Protein AF-A0A0F6A3N6-F1 (afdb_monomer_lite)

Structure (mmCIF, N/CA/C/O backbone):
data_AF-A0A0F6A3N6-F1
#
_entry.id   AF-A0A0F6A3N6-F1
#
loop_
_atom_site.group_PDB
_atom_site.id
_atom_site.type_symbol
_atom_site.label_atom_id
_atom_site.label_alt_id
_atom_site.label_comp_id
_atom_site.label_asym_id
_atom_site.label_entity_id
_atom_site.label_seq_id
_atom_site.pdbx_PDB_ins_code
_atom_site.Cartn_x
_atom_site.Cartn_y
_atom_site.Cartn_z
_atom_site.occupancy
_atom_site.B_iso_or_equiv
_atom_site.auth_seq_id
_atom_site.auth_comp_id
_atom_site.auth_asym_id
_atom_site.auth_atom_id
_atom_site.pdbx_PDB_model_num
ATOM 1 N N . MET A 1 1 ? 20.608 4.145 -14.556 1.00 80.69 1 MET A N 1
ATOM 2 C CA . MET A 1 1 ? 19.238 4.665 -14.816 1.00 80.69 1 MET A CA 1
ATOM 3 C C . MET A 1 1 ? 18.210 3.769 -14.145 1.00 80.69 1 MET A C 1
ATOM 5 O O . MET A 1 1 ? 17.438 4.272 -13.340 1.00 80.69 1 MET A O 1
ATOM 9 N N . PHE A 1 2 ? 18.282 2.462 -14.395 1.00 87.69 2 PHE A N 1
ATOM 10 C CA . PHE A 1 2 ? 17.459 1.44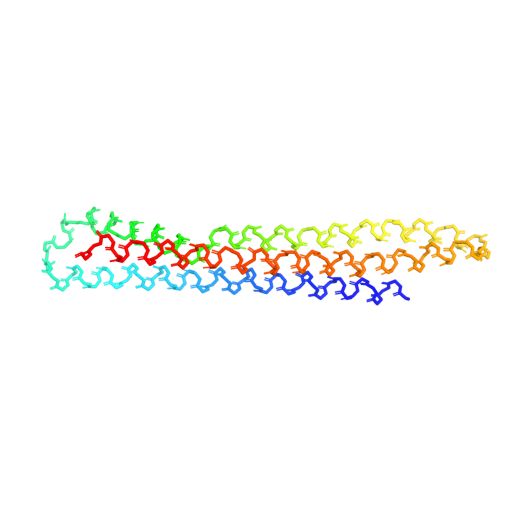4 -13.748 1.00 87.69 2 PHE A CA 1
ATOM 11 C C . PHE A 1 2 ? 17.471 1.500 -12.214 1.00 87.69 2 PHE A C 1
ATOM 13 O O . PHE A 1 2 ? 16.412 1.597 -11.608 1.00 87.69 2 PHE A O 1
ATOM 20 N N . GLU A 1 3 ? 18.645 1.605 -11.581 1.00 90.56 3 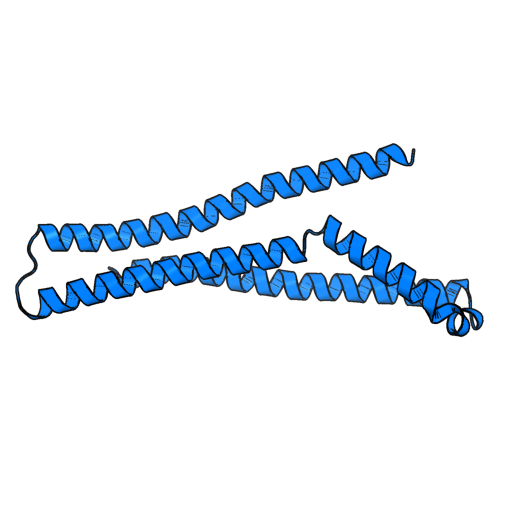GLU A N 1
ATOM 21 C CA . GLU A 1 3 ? 18.744 1.759 -10.117 1.00 90.56 3 GLU A CA 1
ATOM 22 C C . GLU A 1 3 ? 17.927 2.938 -9.565 1.00 90.56 3 GLU A C 1
ATOM 24 O O . GLU A 1 3 ? 17.322 2.833 -8.502 1.00 90.56 3 GLU A O 1
ATOM 29 N N . LYS A 1 4 ? 17.864 4.063 -10.295 1.00 91.12 4 LYS A N 1
ATOM 30 C CA . LYS A 1 4 ? 17.056 5.223 -9.887 1.00 91.12 4 LYS A CA 1
ATOM 31 C C . LYS A 1 4 ? 15.558 4.931 -10.006 1.00 91.12 4 LYS A C 1
ATOM 33 O O . LYS A 1 4 ? 14.805 5.353 -9.136 1.00 91.12 4 LYS A O 1
ATOM 38 N N . ALA A 1 5 ? 15.140 4.214 -11.052 1.00 87.44 5 ALA A N 1
ATOM 39 C CA . ALA A 1 5 ? 13.751 3.790 -11.237 1.00 87.44 5 ALA A CA 1
ATOM 40 C C . ALA A 1 5 ? 13.317 2.802 -10.142 1.00 87.44 5 ALA A C 1
ATOM 42 O O . ALA A 1 5 ? 12.267 2.983 -9.529 1.00 87.44 5 ALA A O 1
ATOM 43 N N . VAL A 1 6 ? 14.171 1.823 -9.824 1.00 91.69 6 VAL A N 1
ATOM 44 C CA . VAL A 1 6 ? 13.960 0.882 -8.715 1.00 91.69 6 VAL A CA 1
ATOM 45 C C . VAL A 1 6 ? 13.866 1.624 -7.386 1.00 91.69 6 VAL A C 1
ATOM 47 O O . VAL A 1 6 ? 12.928 1.396 -6.631 1.00 91.69 6 VAL A O 1
ATOM 50 N N . LEU A 1 7 ? 14.785 2.553 -7.109 1.00 93.00 7 LEU A N 1
ATOM 51 C CA . LEU A 1 7 ? 14.781 3.321 -5.864 1.00 93.00 7 LEU A CA 1
ATOM 52 C C . LEU A 1 7 ? 13.503 4.156 -5.698 1.00 93.00 7 LEU A C 1
ATOM 54 O O . LEU A 1 7 ? 13.010 4.294 -4.577 1.00 93.00 7 LEU A O 1
ATOM 58 N N . GLU A 1 8 ? 12.954 4.693 -6.788 1.00 90.06 8 GLU A N 1
ATOM 59 C CA . GLU A 1 8 ? 11.686 5.422 -6.760 1.00 90.06 8 GLU A CA 1
ATOM 60 C C . GLU A 1 8 ? 10.500 4.489 -6.473 1.00 90.06 8 GLU A C 1
ATOM 62 O O . GLU A 1 8 ? 9.724 4.759 -5.557 1.00 90.06 8 GLU A O 1
ATOM 67 N N . ALA A 1 9 ? 10.413 3.338 -7.146 1.00 88.31 9 ALA A N 1
ATOM 68 C CA . ALA A 1 9 ? 9.390 2.330 -6.855 1.00 88.31 9 ALA A CA 1
ATOM 69 C C . ALA A 1 9 ? 9.500 1.789 -5.411 1.00 88.31 9 ALA A C 1
ATOM 71 O O . ALA A 1 9 ? 8.502 1.596 -4.717 1.00 88.31 9 ALA A O 1
ATOM 72 N N . GLU A 1 10 ? 10.716 1.608 -4.893 1.00 90.94 10 GLU A N 1
ATOM 73 C CA . GLU A 1 10 ? 10.931 1.203 -3.503 1.00 90.94 10 GLU A CA 1
ATOM 74 C C . GLU A 1 10 ? 10.470 2.255 -2.488 1.00 90.94 10 GLU A C 1
ATOM 76 O O . GLU A 1 10 ? 10.081 1.895 -1.374 1.00 90.94 10 GLU A O 1
ATOM 81 N N . LYS A 1 11 ? 10.537 3.555 -2.812 1.00 92.00 11 LYS A N 1
ATOM 82 C CA . LYS A 1 11 ? 9.981 4.599 -1.934 1.00 92.00 11 LYS A CA 1
ATOM 83 C C . LYS A 1 11 ? 8.472 4.435 -1.790 1.00 92.00 11 LYS A C 1
ATOM 85 O O . LYS A 1 11 ? 7.987 4.500 -0.663 1.00 92.00 11 LYS A O 1
ATOM 90 N N . GLU A 1 12 ? 7.765 4.148 -2.879 1.00 86.25 12 GLU A N 1
ATOM 91 C CA . GLU A 1 12 ? 6.323 3.864 -2.857 1.00 86.25 12 GLU A CA 1
ATOM 92 C C . GLU A 1 12 ? 6.025 2.601 -2.025 1.00 86.25 12 GLU A C 1
ATOM 94 O O . GLU A 1 12 ? 5.188 2.611 -1.122 1.00 86.25 12 GLU A O 1
ATOM 99 N N . ALA A 1 13 ? 6.793 1.520 -2.207 1.00 88.00 13 ALA A N 1
ATOM 100 C CA . ALA A 1 13 ? 6.644 0.317 -1.380 1.00 88.00 13 ALA A CA 1
ATOM 101 C C . ALA A 1 13 ? 6.917 0.580 0.119 1.00 88.00 13 ALA A C 1
ATOM 103 O O . ALA A 1 13 ? 6.220 0.045 0.991 1.00 88.00 13 ALA A O 1
ATOM 104 N N . ARG A 1 14 ? 7.923 1.409 0.439 1.00 90.31 14 ARG A N 1
ATOM 105 C CA . ARG A 1 14 ? 8.242 1.834 1.815 1.00 90.31 14 ARG A CA 1
ATOM 106 C C . ARG A 1 14 ? 7.133 2.685 2.417 1.00 90.31 14 ARG A C 1
ATOM 108 O O . ARG A 1 14 ? 6.795 2.470 3.581 1.00 90.31 14 ARG A O 1
ATOM 115 N N . TYR A 1 15 ? 6.551 3.598 1.643 1.00 88.44 15 TYR A N 1
ATOM 116 C CA . TYR A 1 15 ? 5.390 4.380 2.055 1.00 88.44 15 TYR A CA 1
ATOM 117 C C . TYR A 1 15 ? 4.276 3.445 2.547 1.00 88.44 15 TYR A C 1
ATOM 119 O O . TYR A 1 15 ? 3.855 3.541 3.702 1.00 88.44 15 TYR A O 1
ATOM 127 N N . TYR A 1 16 ? 3.907 2.433 1.759 1.00 85.81 16 TYR A N 1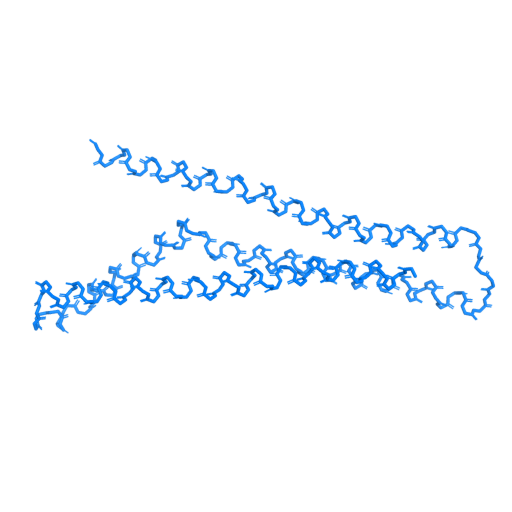
ATOM 128 C CA . TYR A 1 16 ? 2.893 1.461 2.174 1.00 85.81 16 TYR A CA 1
ATOM 129 C C . TYR A 1 16 ? 3.283 0.626 3.397 1.00 85.81 16 TYR A C 1
ATOM 131 O O . TYR A 1 16 ? 2.431 0.351 4.242 1.00 85.81 16 TYR A O 1
ATOM 139 N N . ALA A 1 17 ? 4.557 0.257 3.548 1.00 85.00 17 ALA A N 1
ATOM 140 C CA . ALA A 1 17 ? 5.034 -0.465 4.730 1.00 85.00 17 ALA A CA 1
ATOM 141 C C . ALA A 1 17 ? 4.918 0.370 6.023 1.00 85.00 17 ALA A C 1
ATOM 143 O O . ALA A 1 17 ? 4.537 -0.152 7.079 1.00 85.00 17 ALA A O 1
ATOM 144 N N . ILE A 1 18 ? 5.216 1.670 5.943 1.00 87.06 18 ILE A N 1
ATOM 145 C CA . ILE A 1 18 ? 5.067 2.603 7.065 1.00 87.06 18 ILE A CA 1
ATOM 146 C C . ILE A 1 18 ? 3.589 2.742 7.422 1.00 87.06 18 ILE A C 1
ATOM 148 O O . ILE A 1 18 ? 3.223 2.516 8.574 1.00 87.06 18 ILE A O 1
ATOM 152 N N . TYR A 1 19 ? 2.725 3.032 6.446 1.00 81.69 19 TYR A N 1
ATOM 153 C CA . TYR A 1 19 ? 1.288 3.192 6.687 1.00 81.69 19 TYR A CA 1
ATOM 154 C C . TYR A 1 19 ? 0.642 1.922 7.236 1.00 81.69 19 TYR A C 1
ATOM 156 O O . TYR A 1 19 ? -0.137 1.991 8.185 1.00 81.69 19 TYR A O 1
ATOM 164 N N . GLN A 1 20 ? 1.027 0.755 6.720 1.00 82.50 20 GLN A N 1
ATOM 165 C CA . GLN A 1 20 ? 0.634 -0.543 7.259 1.00 82.50 20 GLN A CA 1
ATOM 166 C C . GLN A 1 20 ? 0.979 -0.661 8.755 1.00 82.50 20 GLN A C 1
ATOM 168 O O . GLN A 1 20 ? 0.145 -1.077 9.564 1.00 82.50 20 GLN A O 1
ATOM 173 N N . THR A 1 21 ? 2.197 -0.271 9.136 1.00 82.44 21 THR A N 1
ATOM 174 C CA . THR A 1 21 ? 2.670 -0.330 10.525 1.00 82.44 21 THR A CA 1
ATOM 175 C C . THR A 1 21 ? 1.935 0.669 11.412 1.00 82.44 21 THR A C 1
ATOM 177 O O . THR A 1 21 ? 1.432 0.287 12.470 1.00 82.44 21 THR A O 1
ATOM 180 N N . VAL A 1 22 ? 1.818 1.922 10.966 1.00 82.69 22 VAL A N 1
ATOM 181 C CA . VAL A 1 22 ? 1.113 2.991 11.683 1.00 82.69 22 VAL A CA 1
ATOM 182 C C . VAL A 1 22 ? -0.340 2.595 11.922 1.00 82.69 22 VAL A C 1
ATOM 184 O O . VAL A 1 22 ? -0.789 2.616 13.064 1.00 82.69 22 VAL A O 1
ATOM 187 N N . PHE A 1 23 ? -1.060 2.130 10.897 1.00 78.88 23 PHE A N 1
ATOM 188 C CA . PHE A 1 23 ? -2.448 1.692 11.058 1.00 78.88 23 PHE A CA 1
ATOM 189 C C . PHE A 1 23 ? -2.591 0.528 12.034 1.00 78.88 23 PHE A C 1
ATOM 191 O O . PHE A 1 23 ? -3.531 0.510 12.831 1.00 78.88 23 PHE A O 1
ATOM 198 N N . ARG A 1 24 ? -1.660 -0.434 12.013 1.00 79.00 24 ARG A N 1
ATOM 199 C CA . ARG A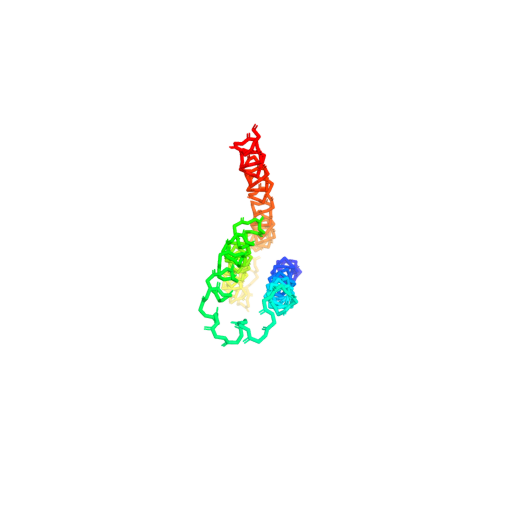 1 24 ? -1.685 -1.564 12.949 1.00 79.00 24 ARG A CA 1
ATOM 200 C C . ARG A 1 24 ? -1.518 -1.100 14.391 1.00 79.00 24 ARG A C 1
ATOM 202 O O . ARG A 1 24 ? -2.277 -1.529 15.257 1.00 79.00 24 ARG A O 1
ATOM 209 N N . VAL A 1 25 ? -0.543 -0.227 14.641 1.00 82.06 25 VAL A N 1
ATOM 210 C CA . VAL A 1 25 ? -0.259 0.300 15.982 1.00 82.06 25 VAL A CA 1
ATOM 211 C C . VAL A 1 25 ? -1.415 1.168 16.468 1.00 82.06 25 VAL A C 1
ATOM 213 O O . VAL A 1 25 ? -1.960 0.907 17.538 1.00 82.06 25 VAL A O 1
ATOM 216 N N . THR A 1 26 ? -1.856 2.135 15.663 1.00 81.12 26 THR A N 1
ATOM 217 C CA . THR A 1 26 ? -2.962 3.029 16.022 1.00 81.12 26 THR A CA 1
ATOM 218 C C . THR A 1 26 ? -4.248 2.245 16.267 1.00 81.12 26 THR A C 1
ATOM 220 O O . THR A 1 26 ? -4.924 2.475 17.268 1.00 81.12 26 THR A O 1
ATOM 223 N N . SER A 1 27 ? -4.567 1.253 15.428 1.00 76.62 27 SER A N 1
ATOM 224 C CA . SER A 1 27 ? -5.735 0.407 15.673 1.00 76.62 27 SER A CA 1
ATOM 225 C C . SER A 1 27 ? -5.617 -0.394 16.961 1.00 76.62 27 SER A C 1
ATOM 227 O O . SER A 1 27 ? -6.625 -0.551 17.648 1.00 76.62 27 SER A O 1
ATOM 229 N N . PHE A 1 28 ? -4.447 -0.953 17.266 1.00 81.44 28 PHE A N 1
ATOM 230 C CA . PHE A 1 28 ? -4.264 -1.705 18.500 1.00 81.44 28 PHE A CA 1
ATOM 231 C C . PHE A 1 28 ? -4.493 -0.807 19.720 1.00 81.44 28 PHE A C 1
ATOM 233 O O . PHE A 1 28 ? -5.244 -1.182 20.618 1.00 81.44 28 PHE A O 1
ATOM 240 N N . ILE A 1 29 ? -3.927 0.403 19.704 1.00 84.06 29 ILE A N 1
ATOM 241 C CA . ILE A 1 29 ? -4.086 1.394 20.775 1.00 84.06 29 ILE A CA 1
ATOM 242 C C . ILE A 1 29 ? -5.561 1.767 20.961 1.00 84.06 29 ILE A C 1
ATOM 244 O O . ILE A 1 29 ? -6.056 1.714 22.084 1.00 84.06 29 ILE A O 1
ATOM 248 N N . ILE A 1 30 ? -6.285 2.078 19.878 1.00 81.38 30 ILE A N 1
ATOM 249 C CA . ILE A 1 30 ? -7.717 2.419 19.947 1.00 81.38 30 ILE A CA 1
ATOM 250 C C . ILE A 1 30 ? -8.520 1.254 20.537 1.00 81.38 30 ILE A C 1
ATOM 252 O O . ILE A 1 30 ? -9.316 1.449 21.453 1.00 81.38 30 ILE A O 1
ATOM 256 N N . ARG A 1 31 ? -8.291 0.027 20.053 1.00 76.56 31 ARG A N 1
ATOM 257 C CA . ARG A 1 31 ? -8.994 -1.172 20.534 1.00 76.56 31 ARG A CA 1
ATOM 258 C C . ARG A 1 31 ? -8.724 -1.429 22.020 1.00 76.56 31 ARG A C 1
ATOM 260 O O . ARG A 1 31 ? -9.665 -1.676 22.768 1.00 76.56 31 ARG A O 1
ATOM 267 N N . ALA A 1 32 ? -7.470 -1.320 22.459 1.00 80.75 32 ALA A N 1
ATOM 268 C CA . ALA A 1 32 ? -7.098 -1.481 23.862 1.00 80.75 32 ALA A CA 1
ATOM 269 C C . ALA A 1 32 ? -7.725 -0.396 24.754 1.00 80.75 32 ALA A C 1
ATOM 271 O O . ALA A 1 32 ? -8.270 -0.711 25.812 1.00 80.75 32 ALA A O 1
ATOM 272 N N . ALA A 1 33 ? -7.711 0.864 24.307 1.00 81.31 33 ALA A N 1
ATOM 273 C CA . ALA A 1 33 ? -8.320 1.980 25.027 1.00 81.31 33 ALA A CA 1
ATOM 274 C C . ALA A 1 33 ? -9.836 1.796 25.198 1.00 81.31 33 ALA A C 1
ATOM 276 O O . ALA A 1 33 ? -10.361 2.017 26.287 1.00 81.31 33 ALA A O 1
ATOM 277 N N . VAL A 1 34 ? -10.528 1.329 24.154 1.00 78.38 34 VAL A N 1
ATOM 278 C CA . VAL A 1 34 ? -11.965 1.016 24.197 1.00 78.38 34 VAL A CA 1
ATOM 279 C C . VAL A 1 34 ? -12.270 -0.081 25.214 1.00 78.38 34 VAL A C 1
ATOM 281 O O . VAL A 1 34 ? -13.150 0.094 26.055 1.00 78.38 34 VAL A O 1
ATOM 284 N N . VAL A 1 35 ? -11.541 -1.201 25.167 1.00 79.75 35 VAL A N 1
ATOM 285 C CA . VAL A 1 35 ? -11.741 -2.318 26.107 1.00 79.75 35 VAL A CA 1
ATOM 286 C C . VAL A 1 35 ? -11.502 -1.855 27.543 1.00 79.75 35 VAL A C 1
ATOM 288 O O . VAL A 1 35 ? -12.307 -2.141 28.427 1.00 79.75 35 VAL A O 1
ATOM 291 N N . PHE A 1 36 ? -10.439 -1.083 27.773 1.00 80.94 36 PHE A N 1
ATOM 292 C CA . PHE A 1 36 ? -10.126 -0.541 29.091 1.00 80.94 36 PHE A CA 1
ATOM 293 C C . PHE A 1 36 ? -11.203 0.425 29.601 1.00 80.94 36 PHE A C 1
ATOM 295 O O . PHE A 1 36 ? -11.604 0.337 30.763 1.00 80.94 36 PHE A O 1
ATOM 302 N N . ALA A 1 37 ? -11.704 1.320 28.744 1.00 79.94 37 ALA A N 1
ATOM 303 C CA . ALA A 1 37 ? -12.763 2.262 29.095 1.00 79.94 37 ALA A CA 1
ATOM 304 C C . ALA A 1 37 ? -14.072 1.541 29.454 1.00 79.94 37 ALA A C 1
ATOM 306 O O . ALA A 1 37 ? -14.693 1.873 30.463 1.00 79.94 37 ALA A O 1
ATOM 307 N N . LEU A 1 38 ? -14.457 0.518 28.682 1.00 74.88 38 LEU A N 1
ATOM 308 C CA . LEU A 1 38 ? -15.634 -0.306 28.972 1.00 74.88 38 LEU A CA 1
ATOM 309 C C . LEU A 1 38 ? -15.481 -1.074 30.284 1.00 74.88 38 LEU A C 1
ATOM 311 O O . LEU A 1 38 ? -16.396 -1.070 31.102 1.00 74.88 38 LEU A O 1
ATOM 315 N N . TYR A 1 39 ? -14.314 -1.675 30.518 1.00 74.94 39 TYR A N 1
ATOM 316 C CA . TYR A 1 39 ? -14.021 -2.384 31.760 1.00 74.94 39 TYR A CA 1
ATOM 317 C C . TYR A 1 39 ? -14.090 -1.456 32.982 1.00 74.94 39 TYR A C 1
ATOM 319 O O . TYR A 1 39 ? -14.745 -1.771 33.975 1.00 74.94 39 TYR A O 1
ATOM 327 N N . LYS A 1 40 ? -13.468 -0.271 32.907 1.00 77.62 40 LYS A N 1
ATOM 328 C CA . LYS A 1 40 ? -13.528 0.735 33.978 1.00 77.62 40 LYS A CA 1
ATOM 329 C C . LYS A 1 40 ? -14.947 1.247 34.213 1.00 77.62 40 LYS A C 1
ATOM 331 O O . LYS A 1 40 ? -15.352 1.360 35.367 1.00 77.62 40 LYS A O 1
ATOM 336 N N . GLY A 1 41 ? -15.697 1.524 33.146 1.00 75.31 41 GLY A N 1
ATOM 337 C CA . GLY A 1 41 ? -17.096 1.938 33.235 1.00 75.31 41 GLY A CA 1
ATOM 338 C C . GLY A 1 41 ? -17.974 0.877 33.900 1.00 75.31 41 GLY A C 1
ATOM 339 O O . GLY A 1 41 ? -18.748 1.202 34.795 1.00 75.31 41 GLY A O 1
ATOM 340 N N . ALA A 1 42 ? -17.797 -0.396 33.532 1.00 70.81 42 ALA A N 1
ATOM 341 C CA . ALA A 1 42 ? -18.515 -1.514 34.138 1.00 70.81 42 ALA A CA 1
ATOM 342 C C . ALA A 1 42 ? -18.181 -1.679 35.630 1.00 70.81 42 ALA A C 1
ATOM 344 O O . ALA A 1 42 ? -19.094 -1.802 36.442 1.00 70.81 42 ALA A O 1
ATOM 345 N N . MET A 1 43 ? -16.901 -1.605 36.011 1.00 71.25 43 MET A N 1
ATOM 346 C CA . MET A 1 43 ? -16.475 -1.678 37.418 1.00 71.25 43 MET A CA 1
ATOM 347 C C . MET A 1 43 ? -17.061 -0.540 38.266 1.00 71.25 43 MET A C 1
ATOM 349 O O . MET A 1 43 ? -17.502 -0.777 39.388 1.00 71.25 43 MET A O 1
ATOM 353 N N . LEU A 1 44 ? -17.103 0.686 37.733 1.00 78.06 44 LEU A N 1
ATOM 354 C CA . LEU A 1 44 ? -17.691 1.839 38.425 1.00 78.06 44 LEU A CA 1
ATOM 355 C C . LEU A 1 44 ? -19.218 1.740 38.548 1.00 78.06 44 LEU A C 1
ATOM 357 O O . LEU A 1 44 ? -19.769 2.154 39.562 1.00 78.06 44 LEU A O 1
ATOM 361 N N . ALA A 1 45 ? -19.896 1.210 37.528 1.00 70.75 45 ALA A N 1
ATOM 362 C CA . ALA A 1 45 ? -21.355 1.122 37.500 1.00 70.75 45 ALA A CA 1
ATOM 363 C C . ALA A 1 45 ? -21.916 -0.074 38.288 1.00 70.75 45 ALA A C 1
ATOM 365 O O . ALA A 1 45 ? -23.025 0.012 38.809 1.00 70.75 45 ALA A O 1
ATOM 366 N N . LEU A 1 46 ? -21.183 -1.192 38.354 1.00 68.06 46 LEU A N 1
ATOM 367 C CA . LEU A 1 46 ? -21.688 -2.468 38.880 1.00 68.06 46 LEU A CA 1
ATOM 368 C C . LEU A 1 46 ? -20.966 -2.961 40.149 1.00 68.06 46 LEU A C 1
ATOM 370 O O . LEU A 1 46 ? -21.447 -3.907 40.774 1.00 68.06 46 LEU A O 1
ATOM 374 N N . GLY A 1 47 ? -19.847 -2.353 40.565 1.00 69.44 47 GLY A N 1
ATOM 375 C CA . GLY A 1 47 ? -19.104 -2.770 41.766 1.00 69.44 47 GLY A CA 1
ATOM 376 C C . GLY A 1 47 ? -18.696 -4.254 41.735 1.00 69.44 47 GLY A C 1
ATOM 377 O O . GLY A 1 47 ? -18.395 -4.792 40.671 1.00 69.44 47 GLY A O 1
ATOM 378 N N . ASP A 1 48 ? -18.739 -4.955 42.876 1.00 60.56 48 ASP A N 1
ATOM 379 C CA . ASP A 1 48 ? -18.395 -6.392 42.987 1.00 60.56 48 ASP A CA 1
ATOM 380 C C . ASP A 1 48 ? -19.259 -7.319 42.105 1.00 60.56 48 ASP A C 1
ATOM 382 O O . ASP A 1 48 ? -18.866 -8.450 41.802 1.00 60.56 48 ASP A O 1
ATOM 386 N N . ALA A 1 49 ? -20.428 -6.857 41.642 1.00 61.25 49 ALA A N 1
ATOM 387 C CA . ALA A 1 49 ? -21.261 -7.613 40.708 1.00 61.25 49 ALA A CA 1
ATOM 388 C C . ALA A 1 49 ? -20.657 -7.666 39.292 1.00 61.25 49 ALA A C 1
ATOM 390 O O . ALA A 1 49 ? -20.935 -8.612 38.552 1.00 61.25 49 ALA A O 1
ATOM 391 N N . ALA A 1 50 ? -19.783 -6.716 38.930 1.00 57.81 50 ALA A N 1
ATOM 392 C CA . ALA A 1 50 ? -19.071 -6.707 37.651 1.00 57.81 50 ALA A CA 1
ATOM 393 C C . ALA A 1 50 ? -18.187 -7.953 37.477 1.00 57.81 50 ALA A C 1
ATOM 395 O O . ALA A 1 50 ? -18.178 -8.539 36.397 1.00 57.81 50 ALA A O 1
ATOM 396 N N . MET A 1 51 ? -17.525 -8.419 38.550 1.00 55.38 51 MET A N 1
ATOM 397 C CA . MET A 1 51 ? -16.704 -9.643 38.514 1.00 55.38 51 MET A CA 1
ATOM 398 C C . MET A 1 51 ? -17.531 -10.909 38.246 1.00 55.38 51 MET A C 1
ATOM 400 O O . MET A 1 51 ? -16.993 -11.896 37.754 1.00 55.38 51 MET A O 1
ATOM 404 N N . LYS A 1 52 ? -18.841 -10.897 38.539 1.00 56.50 52 LYS A N 1
ATOM 405 C CA . LYS A 1 52 ? -19.761 -12.005 38.224 1.00 56.50 52 LYS A CA 1
ATOM 406 C C . LYS A 1 52 ? -20.412 -11.877 36.840 1.00 56.50 52 LYS A C 1
ATOM 408 O O . LYS A 1 52 ? -20.901 -12.874 36.318 1.00 56.50 52 LYS A O 1
ATOM 413 N N . ALA A 1 53 ? -20.405 -10.685 36.241 1.00 61.97 53 ALA A N 1
ATOM 414 C CA . ALA A 1 53 ? -21.011 -10.376 34.941 1.00 61.97 53 ALA A CA 1
ATOM 415 C C . ALA A 1 53 ? -19.988 -10.333 33.787 1.00 61.97 53 ALA A C 1
ATOM 417 O O . ALA A 1 53 ? -20.217 -9.676 32.770 1.00 61.97 53 ALA A O 1
ATOM 418 N N . ASP A 1 54 ? -18.861 -11.032 33.939 1.00 68.19 54 ASP A N 1
ATOM 419 C CA . ASP A 1 54 ? -17.696 -10.936 33.054 1.00 68.19 54 ASP A CA 1
ATOM 420 C C . ASP A 1 54 ? -18.062 -11.163 31.571 1.00 68.19 54 ASP A C 1
ATOM 422 O O . ASP A 1 54 ? -17.660 -10.410 30.685 1.00 68.19 54 ASP A O 1
ATOM 426 N N . SER A 1 55 ? -18.958 -12.117 31.296 1.00 68.00 55 SER A N 1
ATOM 427 C CA . SER A 1 55 ? -19.442 -12.436 29.946 1.00 68.00 55 SER A CA 1
ATOM 428 C C . SER A 1 55 ? -20.147 -11.271 29.235 1.00 68.00 55 SER A C 1
ATOM 430 O O . SER A 1 55 ? -19.923 -11.066 28.042 1.00 68.00 55 SER A O 1
ATOM 432 N N . LEU A 1 56 ? -20.956 -10.471 29.937 1.00 70.31 56 LEU A N 1
ATOM 433 C CA . LEU A 1 56 ? -21.651 -9.311 29.358 1.00 70.31 56 LEU A CA 1
ATOM 434 C C . LEU A 1 56 ? -20.672 -8.191 28.998 1.00 70.31 56 LEU A C 1
ATOM 436 O O . LEU A 1 56 ? -20.807 -7.570 27.942 1.00 70.31 56 LEU A O 1
ATOM 440 N N . THR A 1 57 ? -19.657 -7.974 29.833 1.00 70.75 57 THR A N 1
ATOM 441 C CA . THR A 1 57 ? -18.602 -6.982 29.592 1.00 70.75 57 THR A CA 1
ATOM 442 C C . THR A 1 57 ? -17.771 -7.355 28.363 1.00 70.75 57 THR A C 1
ATOM 444 O O . THR A 1 57 ? -17.509 -6.503 27.512 1.00 70.75 57 THR A O 1
ATOM 447 N N . TRP A 1 58 ? -17.429 -8.639 28.205 1.00 71.88 58 TRP A N 1
ATOM 448 C CA . TRP A 1 58 ? -16.725 -9.145 27.022 1.00 71.88 58 TRP A CA 1
ATOM 449 C C . TRP A 1 58 ? -17.571 -9.077 25.746 1.00 71.88 58 TRP A C 1
ATOM 451 O O . TRP A 1 58 ? -17.049 -8.710 24.693 1.00 71.88 58 TRP A O 1
ATOM 461 N N . ILE A 1 59 ? -18.876 -9.360 25.822 1.00 74.81 59 ILE A N 1
ATOM 462 C CA . ILE A 1 59 ? -19.796 -9.216 24.680 1.00 74.81 59 ILE A CA 1
ATOM 463 C C . ILE A 1 59 ? -19.914 -7.744 24.260 1.00 74.81 59 ILE A C 1
ATOM 465 O O . ILE A 1 59 ? -19.830 -7.434 23.069 1.00 74.81 59 ILE A O 1
ATOM 469 N N . ALA A 1 60 ? -20.051 -6.823 25.219 1.00 70.38 60 ALA A N 1
ATOM 470 C CA . ALA A 1 60 ? -20.074 -5.389 24.940 1.00 70.38 60 ALA A CA 1
ATOM 471 C C . ALA A 1 60 ? -18.755 -4.921 24.304 1.00 70.38 60 ALA A C 1
ATOM 473 O O . ALA A 1 60 ? -18.772 -4.228 23.285 1.00 70.38 60 ALA A O 1
ATOM 474 N N . ALA A 1 61 ? -17.613 -5.364 24.838 1.00 72.69 61 ALA A N 1
ATOM 475 C CA . ALA A 1 61 ? -16.298 -5.089 24.266 1.00 72.69 61 ALA A CA 1
ATOM 476 C C . ALA A 1 61 ? -16.171 -5.618 22.830 1.00 72.69 61 ALA A C 1
ATOM 478 O O . ALA A 1 61 ? -15.747 -4.876 21.944 1.00 72.69 61 ALA A O 1
ATOM 479 N N . ALA A 1 62 ? -16.604 -6.852 22.563 1.00 74.56 62 ALA A N 1
ATOM 480 C CA . ALA A 1 62 ? -16.618 -7.423 21.218 1.00 74.56 62 ALA A CA 1
ATOM 481 C C . ALA A 1 62 ? -17.489 -6.601 20.250 1.00 74.56 62 ALA A C 1
ATOM 483 O O . ALA A 1 62 ? -17.076 -6.342 19.118 1.00 74.56 62 ALA A O 1
ATOM 484 N N . GLY A 1 63 ? -18.654 -6.127 20.702 1.00 72.56 63 GLY A N 1
ATOM 485 C CA . GLY A 1 63 ? -19.536 -5.260 19.920 1.00 72.56 63 GLY A CA 1
ATOM 486 C C . GLY A 1 63 ? -18.894 -3.920 19.553 1.00 72.56 63 GLY A C 1
ATOM 487 O O . GLY A 1 63 ? -18.946 -3.508 18.392 1.00 72.56 63 GLY A O 1
ATOM 488 N N . VAL A 1 64 ? -18.231 -3.254 20.506 1.00 72.38 64 VAL A N 1
ATOM 489 C CA . VAL A 1 64 ? -17.549 -1.977 20.232 1.00 72.38 64 VAL A CA 1
ATOM 490 C C . VAL A 1 64 ? -16.304 -2.185 19.373 1.00 72.38 64 VAL A C 1
ATOM 492 O O . VAL A 1 64 ? -16.045 -1.377 18.485 1.00 72.38 64 VAL A O 1
ATOM 495 N N . LEU A 1 65 ? -15.567 -3.284 19.546 1.00 74.94 65 LEU A N 1
ATOM 496 C CA . LEU A 1 65 ? -14.460 -3.642 18.655 1.00 74.94 65 LEU A CA 1
ATOM 497 C C . LEU A 1 65 ? -14.941 -3.868 17.216 1.00 74.94 65 LEU A C 1
ATOM 499 O O . LEU A 1 65 ? -14.324 -3.350 16.286 1.00 74.94 65 LEU A O 1
ATOM 503 N N . ALA A 1 66 ? -16.062 -4.570 17.027 1.00 69.56 66 ALA A N 1
ATOM 504 C CA . ALA A 1 66 ? -16.665 -4.771 15.711 1.00 69.56 66 ALA A CA 1
ATOM 505 C C . ALA A 1 66 ? -17.148 -3.450 15.086 1.00 69.56 66 ALA A C 1
ATOM 507 O O . ALA A 1 66 ? -16.939 -3.214 13.896 1.00 69.56 66 ALA A O 1
ATOM 508 N N . ALA A 1 67 ? -17.747 -2.558 15.883 1.00 68.31 67 ALA A N 1
ATOM 509 C CA . ALA A 1 67 ? -18.128 -1.221 15.432 1.00 68.31 67 ALA A CA 1
ATOM 510 C C . ALA A 1 67 ? -16.902 -0.374 15.060 1.00 68.31 67 ALA A C 1
ATOM 512 O O . ALA A 1 67 ? -16.892 0.270 14.018 1.00 68.31 67 ALA A O 1
ATOM 513 N N . THR A 1 68 ? -15.841 -0.427 15.866 1.00 69.19 68 THR A N 1
ATOM 514 C CA . THR A 1 68 ? -14.575 0.278 15.619 1.00 69.19 68 THR A CA 1
ATOM 515 C C . THR A 1 68 ? -13.930 -0.212 14.325 1.00 69.19 68 THR A C 1
ATOM 517 O O . THR A 1 68 ? -13.471 0.593 13.521 1.00 69.19 68 THR A O 1
ATOM 520 N N . ASP A 1 69 ? -13.928 -1.522 14.079 1.00 71.12 69 ASP A N 1
ATOM 521 C CA . ASP A 1 69 ? -13.392 -2.074 12.835 1.00 71.12 69 ASP A CA 1
ATOM 522 C C . ASP A 1 69 ? -14.175 -1.603 11.601 1.00 71.12 69 ASP A C 1
ATOM 524 O O . ASP A 1 69 ? -13.562 -1.258 10.592 1.00 71.12 69 ASP A O 1
ATOM 528 N N . LYS A 1 70 ? -15.509 -1.502 11.700 1.00 67.38 70 LYS A N 1
ATOM 529 C CA . LYS A 1 70 ? -16.351 -0.933 10.636 1.00 67.38 70 LYS A CA 1
ATOM 530 C C . LYS A 1 70 ? -16.112 0.563 10.427 1.00 67.38 70 LYS A C 1
ATOM 532 O O . LYS A 1 70 ? -15.981 0.991 9.288 1.00 67.38 70 LYS A O 1
ATOM 537 N N . LEU A 1 71 ? -16.034 1.342 11.506 1.00 63.12 71 LEU A N 1
ATOM 538 C CA . LEU A 1 71 ? -15.893 2.802 11.454 1.00 63.12 71 LEU A CA 1
ATOM 539 C C . LEU A 1 71 ? -14.525 3.243 10.929 1.00 63.12 71 LEU A C 1
ATOM 541 O O . LEU A 1 71 ? -14.436 4.178 10.143 1.00 63.12 71 LEU A O 1
ATOM 545 N N . PHE A 1 72 ? -13.460 2.562 11.351 1.00 63.78 72 PHE A N 1
ATOM 546 C CA . PHE A 1 72 ? -12.088 2.899 10.964 1.00 63.78 72 PHE A CA 1
ATOM 547 C C . PHE A 1 72 ? -11.557 2.041 9.814 1.00 63.78 72 PHE A C 1
ATOM 549 O O . PHE A 1 72 ? -10.412 2.216 9.391 1.00 63.78 72 PHE A O 1
ATOM 556 N N . VAL A 1 73 ? -12.373 1.105 9.314 1.00 67.19 73 VAL A N 1
ATOM 557 C CA . VAL A 1 73 ? -12.077 0.265 8.145 1.00 67.19 73 VAL A CA 1
ATOM 558 C C . VAL A 1 73 ? -10.731 -0.467 8.312 1.00 67.19 73 VAL A C 1
ATOM 560 O O . VAL A 1 73 ? -10.036 -0.776 7.346 1.00 67.19 73 VAL A O 1
ATOM 563 N N . VAL A 1 74 ? -10.327 -0.756 9.558 1.00 65.94 74 VAL A N 1
ATOM 564 C CA . VAL A 1 74 ? -8.938 -1.111 9.905 1.00 65.94 74 VAL A CA 1
ATOM 565 C C . VAL A 1 74 ? -8.492 -2.357 9.155 1.00 65.94 74 VAL A C 1
ATOM 567 O O . VAL A 1 74 ? -7.462 -2.352 8.477 1.00 65.94 74 VAL A O 1
ATOM 570 N N . THR A 1 75 ? -9.265 -3.438 9.253 1.00 67.62 75 THR A N 1
ATOM 571 C CA . THR A 1 75 ? -8.900 -4.713 8.635 1.00 67.62 75 THR A CA 1
ATOM 572 C C . THR A 1 75 ? -8.962 -4.669 7.100 1.00 67.62 75 THR A C 1
ATOM 574 O O . THR A 1 75 ? -8.271 -5.446 6.432 1.00 67.62 75 THR A O 1
ATOM 577 N N . LYS A 1 76 ? -9.741 -3.756 6.508 1.00 71.88 76 LYS A N 1
ATOM 578 C CA . LYS A 1 76 ? -9.767 -3.533 5.051 1.00 71.88 76 LYS A CA 1
ATOM 579 C C . LYS A 1 76 ? -8.574 -2.670 4.610 1.00 71.88 76 LYS A C 1
ATOM 581 O O . LYS A 1 76 ? -7.893 -3.050 3.662 1.00 71.88 76 LYS A O 1
ATOM 586 N N . ASN A 1 77 ? -8.234 -1.613 5.347 1.00 74.12 77 ASN A N 1
ATOM 587 C CA . ASN A 1 77 ? -7.085 -0.743 5.067 1.00 74.12 77 ASN A CA 1
ATOM 588 C C . ASN A 1 77 ? -5.745 -1.477 5.206 1.00 74.12 77 ASN A C 1
ATOM 590 O O . ASN A 1 77 ? -4.887 -1.362 4.335 1.00 74.12 77 ASN A O 1
ATOM 594 N N . TRP A 1 78 ? -5.596 -2.329 6.226 1.00 73.88 78 TRP A N 1
ATOM 595 C CA . TRP A 1 78 ? -4.427 -3.206 6.368 1.00 73.88 78 TRP A CA 1
ATOM 596 C C . TRP A 1 78 ? -4.202 -4.092 5.134 1.00 73.88 78 TRP A C 1
ATOM 598 O O . TRP A 1 78 ? -3.089 -4.171 4.604 1.00 73.88 78 TRP A O 1
ATOM 608 N N . ARG A 1 79 ? -5.263 -4.771 4.675 1.00 78.00 79 ARG A N 1
ATOM 609 C CA . ARG A 1 79 ? -5.189 -5.686 3.528 1.00 78.00 79 ARG A CA 1
ATOM 610 C C . ARG A 1 79 ? -4.840 -4.943 2.242 1.00 78.00 79 ARG A C 1
ATOM 612 O O . ARG A 1 79 ? -4.035 -5.449 1.470 1.00 78.00 79 ARG A O 1
ATOM 619 N N . ARG A 1 80 ? -5.382 -3.741 2.052 1.00 79.69 80 ARG A N 1
ATOM 620 C CA . ARG A 1 80 ? -5.096 -2.885 0.892 1.00 79.69 80 ARG A CA 1
ATOM 621 C C . ARG A 1 80 ? -3.652 -2.426 0.840 1.00 79.69 80 ARG A C 1
ATOM 623 O O . ARG A 1 80 ? -2.990 -2.676 -0.154 1.00 79.69 80 ARG A O 1
ATOM 630 N N . PHE A 1 81 ? -3.126 -1.873 1.930 1.00 83.50 81 PHE A N 1
ATOM 631 C CA . PHE A 1 81 ? -1.722 -1.460 1.977 1.00 83.50 81 PHE A CA 1
ATOM 632 C C . PHE A 1 81 ? -0.759 -2.625 1.774 1.00 83.50 81 PHE A C 1
ATOM 634 O O . PHE A 1 81 ? 0.253 -2.484 1.095 1.00 83.50 81 PHE A O 1
ATOM 641 N N . THR A 1 82 ? -1.099 -3.795 2.318 1.00 83.25 82 THR A N 1
ATOM 642 C CA . THR A 1 82 ? -0.326 -5.017 2.074 1.00 83.25 82 THR A CA 1
ATOM 643 C C . THR A 1 82 ? -0.369 -5.404 0.596 1.00 83.25 82 THR A C 1
ATOM 645 O O . THR A 1 82 ? 0.670 -5.705 0.019 1.00 83.25 82 THR A O 1
ATOM 648 N N . LYS A 1 83 ? -1.553 -5.368 -0.027 1.00 87.38 83 LYS A N 1
ATOM 649 C CA . LYS A 1 83 ? -1.740 -5.688 -1.445 1.00 87.38 83 LYS A CA 1
ATOM 650 C C . LYS A 1 83 ? -0.974 -4.719 -2.351 1.00 87.38 83 LYS A C 1
ATOM 652 O O . LYS A 1 83 ? -0.169 -5.177 -3.148 1.00 87.38 83 LYS A O 1
ATOM 657 N N . ALA A 1 84 ? -1.150 -3.413 -2.165 1.00 88.94 84 ALA A N 1
ATOM 658 C CA . ALA A 1 84 ? -0.471 -2.367 -2.929 1.00 88.94 84 ALA A CA 1
ATOM 659 C C . ALA A 1 84 ? 1.056 -2.487 -2.838 1.00 88.94 84 ALA A C 1
ATOM 661 O O . ALA A 1 84 ? 1.764 -2.448 -3.840 1.00 88.94 84 ALA A O 1
ATOM 662 N N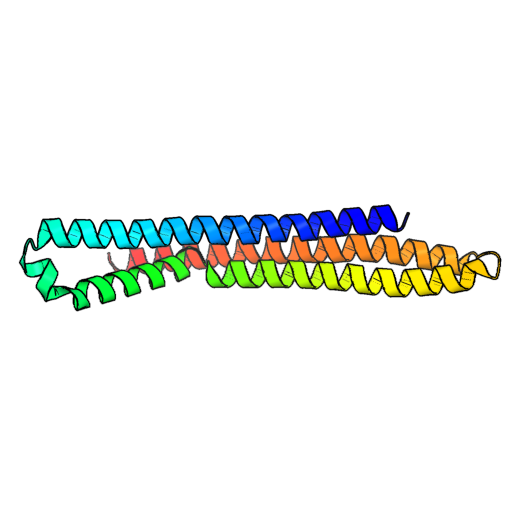 . ARG A 1 85 ? 1.571 -2.735 -1.626 1.00 90.19 85 ARG A N 1
ATOM 663 C CA . ARG A 1 85 ? 2.994 -3.004 -1.415 1.00 90.19 85 ARG A CA 1
ATOM 664 C C . ARG A 1 85 ? 3.465 -4.237 -2.186 1.00 90.19 85 ARG A C 1
ATOM 666 O O . ARG A 1 85 ? 4.531 -4.189 -2.788 1.00 90.19 85 ARG A O 1
ATOM 673 N N . LEU A 1 86 ? 2.719 -5.341 -2.133 1.00 89.56 86 LEU A N 1
ATOM 674 C CA . LEU A 1 86 ? 3.078 -6.572 -2.844 1.00 89.56 86 LEU A CA 1
ATOM 675 C C . LEU A 1 86 ? 3.045 -6.384 -4.363 1.00 89.56 86 LEU A C 1
ATOM 677 O O . LEU A 1 86 ? 3.933 -6.892 -5.037 1.00 89.56 86 LEU A O 1
ATOM 681 N N . GLU A 1 87 ? 2.079 -5.627 -4.886 1.00 92.12 87 GLU A N 1
ATOM 682 C CA . GLU A 1 87 ? 2.013 -5.274 -6.308 1.00 92.12 87 GLU A CA 1
ATOM 683 C C . GLU A 1 87 ? 3.253 -4.481 -6.739 1.00 92.12 87 GLU A C 1
ATOM 685 O O . GLU A 1 87 ? 3.914 -4.867 -7.697 1.00 92.12 87 GLU A O 1
ATOM 690 N N . ILE A 1 88 ? 3.653 -3.451 -5.986 1.00 90.56 88 ILE A N 1
ATOM 691 C CA . ILE A 1 88 ? 4.865 -2.673 -6.297 1.00 90.56 88 ILE A CA 1
ATOM 692 C C . ILE A 1 88 ? 6.130 -3.542 -6.206 1.00 90.56 88 ILE A C 1
ATOM 694 O O . ILE A 1 88 ? 7.019 -3.440 -7.049 1.00 90.56 88 ILE A O 1
ATOM 698 N N . LEU A 1 89 ? 6.226 -4.426 -5.207 1.00 92.00 89 LEU A N 1
ATOM 699 C CA . LEU A 1 89 ? 7.359 -5.352 -5.088 1.00 92.00 89 LEU A CA 1
ATOM 700 C C . LEU A 1 89 ? 7.424 -6.344 -6.254 1.00 92.00 89 LEU A C 1
ATOM 702 O O . LEU A 1 89 ? 8.521 -6.675 -6.703 1.00 92.00 89 LEU A O 1
ATOM 706 N N . LEU A 1 90 ? 6.272 -6.797 -6.752 1.00 91.81 90 LEU A N 1
ATOM 707 C CA . LEU A 1 90 ? 6.195 -7.646 -7.934 1.00 91.81 90 LEU A CA 1
ATOM 708 C C . LEU A 1 90 ? 6.663 -6.894 -9.185 1.00 91.81 90 LEU A C 1
ATOM 710 O O . LEU A 1 90 ? 7.472 -7.438 -9.929 1.00 91.81 90 LEU A O 1
ATOM 714 N N . LEU A 1 91 ? 6.232 -5.643 -9.380 1.00 92.56 91 LEU A N 1
ATOM 715 C CA . LEU A 1 91 ? 6.697 -4.797 -10.487 1.00 92.56 91 LEU A CA 1
ATOM 716 C C . LEU A 1 91 ? 8.218 -4.621 -10.468 1.00 92.56 91 LEU A C 1
ATOM 718 O O . LEU A 1 91 ? 8.872 -4.776 -11.495 1.00 92.56 91 LEU A O 1
ATOM 722 N N . ILE A 1 92 ? 8.801 -4.374 -9.290 1.00 92.75 92 ILE A N 1
ATOM 723 C CA . ILE A 1 92 ? 10.259 -4.290 -9.129 1.00 92.75 92 ILE A CA 1
ATOM 724 C C . ILE A 1 92 ? 10.930 -5.620 -9.495 1.00 92.75 92 ILE A C 1
ATOM 726 O O . ILE A 1 92 ? 11.971 -5.613 -10.146 1.00 92.75 92 ILE A O 1
ATOM 730 N N . ALA A 1 93 ? 10.372 -6.754 -9.064 1.00 91.88 93 ALA A N 1
ATOM 731 C CA . ALA A 1 93 ? 10.938 -8.069 -9.356 1.00 91.88 93 ALA A CA 1
ATOM 732 C C . ALA A 1 93 ? 10.904 -8.389 -10.858 1.00 91.88 93 ALA A C 1
ATOM 734 O O . ALA A 1 93 ? 11.909 -8.842 -11.396 1.00 91.88 93 ALA A O 1
ATOM 735 N N . LEU A 1 94 ? 9.788 -8.103 -11.534 1.00 91.00 94 LEU A N 1
ATOM 736 C CA . LEU A 1 94 ? 9.654 -8.275 -12.983 1.00 91.00 94 LEU A CA 1
ATOM 737 C C . LEU A 1 94 ? 10.630 -7.375 -13.739 1.00 91.00 94 LEU A C 1
ATOM 739 O O . LEU A 1 94 ? 11.403 -7.861 -14.555 1.00 91.00 94 LEU A O 1
ATOM 743 N N . ALA A 1 95 ? 10.686 -6.092 -13.380 1.00 90.44 95 ALA A N 1
ATOM 744 C CA . ALA A 1 95 ? 11.605 -5.153 -14.006 1.00 90.44 95 ALA A CA 1
ATOM 745 C C . ALA A 1 95 ? 13.080 -5.544 -13.801 1.00 90.44 95 ALA A C 1
ATOM 747 O O . ALA A 1 95 ? 13.901 -5.277 -14.673 1.00 90.44 95 ALA A O 1
ATOM 748 N N . LYS A 1 96 ? 13.430 -6.181 -12.670 1.00 91.62 96 LYS A N 1
ATOM 749 C CA . LYS A 1 96 ? 14.772 -6.746 -12.436 1.00 91.62 96 LYS A CA 1
ATOM 750 C C . LYS A 1 96 ? 15.062 -7.930 -13.349 1.00 91.62 96 LYS A C 1
ATOM 752 O O . LYS A 1 96 ? 16.129 -7.954 -13.939 1.00 91.62 96 LYS A O 1
ATOM 757 N N . ILE A 1 97 ? 14.117 -8.857 -13.501 1.00 91.94 97 ILE A N 1
ATOM 758 C CA . ILE A 1 97 ? 14.265 -9.993 -14.422 1.00 91.94 97 ILE A CA 1
ATOM 759 C C . ILE A 1 97 ? 14.481 -9.490 -15.855 1.00 91.94 97 ILE A C 1
ATOM 761 O O . ILE A 1 97 ? 15.423 -9.923 -16.516 1.00 91.94 97 ILE A O 1
ATOM 765 N N . ASP A 1 98 ? 13.659 -8.539 -16.305 1.00 88.62 98 ASP A N 1
ATOM 766 C CA . ASP A 1 98 ? 13.789 -7.954 -17.641 1.00 88.62 98 ASP A CA 1
ATOM 767 C C . ASP A 1 98 ? 15.138 -7.238 -17.802 1.00 88.62 98 ASP A C 1
ATOM 769 O O . ASP A 1 98 ? 15.806 -7.373 -18.827 1.00 88.62 98 ASP A O 1
ATOM 773 N N . TRP A 1 99 ? 15.569 -6.490 -16.781 1.00 88.88 99 TRP A N 1
ATOM 774 C CA . TRP A 1 99 ? 16.855 -5.798 -16.787 1.00 88.88 99 TRP A CA 1
ATOM 775 C C . TRP A 1 99 ? 18.046 -6.762 -16.853 1.00 88.88 99 TRP A C 1
ATOM 777 O O . TRP A 1 99 ? 18.941 -6.554 -17.672 1.00 88.88 99 TRP A O 1
ATOM 787 N N . ASP A 1 100 ? 18.034 -7.829 -16.053 1.00 88.38 100 ASP A N 1
ATOM 788 C CA . ASP A 1 100 ? 19.079 -8.857 -16.044 1.00 88.38 100 ASP A CA 1
ATOM 789 C C . ASP A 1 100 ? 19.183 -9.542 -17.421 1.00 88.38 100 ASP A C 1
ATOM 791 O O . ASP A 1 100 ? 20.283 -9.810 -17.918 1.00 88.38 100 ASP A O 1
ATOM 795 N N . GLU A 1 101 ? 18.047 -9.767 -18.094 1.00 85.50 101 GLU A N 1
ATOM 796 C CA . GLU A 1 101 ? 18.025 -10.282 -19.464 1.00 85.50 101 GLU A CA 1
ATOM 797 C C . GLU A 1 101 ? 18.718 -9.314 -20.442 1.00 85.50 101 GLU A C 1
ATOM 799 O O . GLU A 1 101 ? 19.523 -9.751 -21.271 1.00 85.50 101 GLU A O 1
ATOM 804 N N . PHE A 1 102 ? 18.469 -8.004 -20.340 1.00 83.69 102 PHE A N 1
ATOM 805 C CA . PHE A 1 102 ? 19.141 -6.998 -21.174 1.00 83.69 102 PHE A CA 1
ATOM 806 C C . PHE A 1 102 ? 20.641 -6.907 -20.893 1.00 83.69 102 PHE A C 1
ATOM 808 O O . PHE A 1 102 ? 21.444 -6.901 -21.828 1.00 83.69 102 PHE A O 1
ATOM 815 N N . GLU A 1 103 ? 21.031 -6.887 -19.622 1.00 83.38 103 GLU A N 1
ATOM 816 C CA . GLU A 1 103 ? 22.433 -6.799 -19.215 1.00 83.38 103 GLU A CA 1
ATOM 817 C C . GLU A 1 103 ? 23.234 -8.018 -19.703 1.00 83.38 103 GLU A C 1
ATOM 819 O O . GLU A 1 103 ? 24.342 -7.878 -20.231 1.00 83.38 103 GLU A O 1
ATOM 824 N N . SER A 1 104 ? 22.631 -9.211 -19.663 1.00 83.19 104 SER A N 1
ATOM 825 C CA . SER A 1 104 ? 23.239 -10.431 -20.209 1.00 83.19 104 SER A CA 1
ATOM 826 C C . SER A 1 104 ? 23.482 -10.365 -21.726 1.00 83.19 104 SER A C 1
ATOM 828 O O . SER A 1 104 ? 24.500 -10.863 -22.212 1.00 83.19 104 SER A O 1
ATOM 830 N N . LYS A 1 105 ? 22.605 -9.696 -22.487 1.00 79.81 105 LYS A N 1
ATOM 831 C CA . LYS A 1 105 ? 22.752 -9.525 -23.944 1.00 79.81 105 LYS A CA 1
ATOM 832 C C . LYS A 1 105 ? 23.807 -8.475 -24.296 1.00 79.81 105 LYS A C 1
ATOM 834 O O . LYS A 1 105 ? 24.572 -8.678 -25.234 1.00 79.81 105 LYS A O 1
ATOM 839 N N . TRP A 1 106 ? 23.888 -7.392 -23.526 1.00 80.56 106 TRP A N 1
ATOM 840 C CA . TRP A 1 106 ? 24.834 -6.291 -23.760 1.00 80.56 106 TRP A CA 1
ATOM 841 C C . TRP A 1 106 ? 26.248 -6.555 -23.256 1.00 80.56 106 TRP A C 1
ATOM 843 O O . TRP A 1 106 ? 27.203 -5.993 -23.778 1.00 80.56 106 TRP A O 1
ATOM 853 N N . SER A 1 107 ? 26.417 -7.443 -22.276 1.00 71.75 107 SER A N 1
ATOM 854 C CA . SER A 1 107 ? 27.757 -7.872 -21.850 1.00 71.75 107 SER A CA 1
ATOM 855 C C . SER A 1 107 ? 28.569 -8.537 -22.975 1.00 71.75 107 SER A C 1
ATOM 857 O O . SER A 1 107 ? 29.796 -8.568 -22.903 1.00 71.75 107 SER A O 1
ATOM 859 N N . ASN A 1 108 ? 27.902 -9.019 -24.031 1.00 68.56 108 ASN A N 1
ATOM 860 C CA . ASN A 1 108 ? 28.512 -9.759 -25.137 1.00 68.56 108 ASN A CA 1
ATOM 861 C C . ASN A 1 108 ? 28.544 -8.991 -26.477 1.00 68.56 108 ASN A C 1
ATOM 863 O O . ASN A 1 108 ? 29.139 -9.485 -27.435 1.00 68.56 108 ASN A O 1
ATOM 867 N N . ALA A 1 109 ? 27.915 -7.813 -26.571 1.00 74.00 109 ALA A N 1
ATOM 868 C CA . ALA A 1 109 ? 27.851 -6.999 -27.789 1.00 74.00 109 ALA A CA 1
ATOM 869 C C . ALA A 1 109 ? 27.457 -5.545 -27.480 1.00 74.00 109 ALA A C 1
ATOM 871 O O . ALA A 1 109 ? 26.754 -5.286 -26.505 1.00 74.00 109 ALA A O 1
ATOM 872 N N . GLU A 1 110 ? 27.849 -4.591 -28.334 1.00 78.06 110 GLU A N 1
ATOM 873 C CA . GLU A 1 110 ? 27.343 -3.217 -28.214 1.00 78.06 110 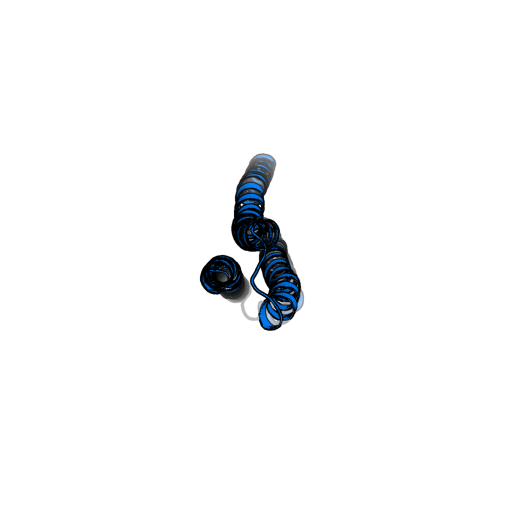GLU A CA 1
ATOM 874 C C . GLU A 1 110 ? 25.806 -3.187 -28.329 1.00 78.06 110 GLU A C 1
ATOM 876 O O . GLU A 1 110 ? 25.239 -3.826 -29.221 1.00 78.06 110 GLU A O 1
ATOM 881 N N . PRO A 1 111 ? 25.114 -2.450 -27.440 1.00 77.50 111 PRO A N 1
ATOM 882 C CA . PRO A 1 111 ? 23.661 -2.398 -27.429 1.00 77.50 111 PRO A CA 1
ATOM 883 C C . PRO A 1 111 ? 23.126 -1.713 -28.688 1.00 77.50 111 PRO A C 1
ATOM 885 O O . PRO A 1 111 ? 23.466 -0.564 -28.983 1.00 77.50 111 PRO A O 1
ATOM 888 N N . ALA A 1 112 ? 22.227 -2.387 -29.407 1.00 83.38 112 ALA A N 1
ATOM 889 C CA . ALA A 1 112 ? 21.500 -1.762 -30.503 1.00 83.38 112 ALA A CA 1
ATOM 890 C C . ALA A 1 112 ? 20.604 -0.629 -29.972 1.00 83.38 112 ALA A C 1
ATOM 892 O O . ALA A 1 112 ? 20.085 -0.689 -28.853 1.00 83.38 112 ALA A O 1
ATOM 893 N N . ALA A 1 113 ? 20.358 0.395 -30.796 1.00 82.12 113 ALA A N 1
ATOM 894 C CA . ALA A 1 113 ? 19.507 1.529 -30.421 1.00 82.12 113 ALA A CA 1
ATOM 895 C C . ALA A 1 113 ? 18.099 1.095 -29.957 1.00 82.12 113 ALA A C 1
ATOM 897 O O . ALA A 1 113 ? 17.521 1.708 -29.057 1.00 82.12 113 ALA A O 1
ATOM 898 N N . GLU A 1 114 ? 17.566 0.011 -30.529 1.00 84.50 114 GLU A N 1
ATOM 899 C CA . GLU A 1 114 ? 16.285 -0.577 -30.125 1.00 84.50 114 GLU A CA 1
ATOM 900 C C . GLU A 1 114 ? 16.309 -1.149 -28.705 1.00 84.50 114 GLU A C 1
ATOM 902 O O . GLU A 1 114 ? 15.332 -1.007 -27.968 1.00 84.50 114 GLU A O 1
ATOM 907 N N . ASP A 1 115 ? 17.416 -1.764 -28.291 1.00 82.12 115 ASP A N 1
ATOM 908 C CA . ASP A 1 115 ? 17.535 -2.331 -26.951 1.00 82.12 115 ASP A CA 1
ATOM 909 C C . ASP A 1 115 ? 17.655 -1.222 -25.910 1.00 82.12 115 ASP A C 1
ATOM 911 O O . ASP A 1 115 ? 17.015 -1.283 -24.859 1.00 82.12 115 ASP A O 1
ATOM 915 N N . VAL A 1 116 ? 18.407 -0.159 -26.217 1.00 83.44 116 VAL A N 1
ATOM 916 C CA . VAL A 1 116 ? 18.486 1.028 -25.353 1.00 83.44 116 VAL A CA 1
ATOM 917 C C . VAL A 1 116 ? 17.096 1.646 -25.170 1.00 83.44 116 VAL A C 1
ATOM 919 O O . VAL A 1 116 ? 16.712 1.992 -24.051 1.00 83.44 116 VAL A O 1
ATOM 922 N N . ALA A 1 117 ? 16.300 1.733 -26.241 1.00 86.69 117 ALA A N 1
ATOM 923 C CA . ALA A 1 117 ? 14.928 2.231 -26.167 1.00 86.69 117 ALA A CA 1
ATOM 924 C C . ALA A 1 117 ? 14.025 1.344 -25.288 1.00 86.69 117 ALA A C 1
ATOM 926 O O . ALA A 1 117 ? 13.244 1.871 -24.491 1.00 86.69 117 ALA A O 1
ATOM 927 N N . LYS A 1 118 ? 14.152 0.012 -25.376 1.00 85.62 118 LYS A N 1
ATOM 928 C CA . LYS A 1 118 ? 13.413 -0.935 -24.518 1.00 85.62 118 LYS A CA 1
ATOM 929 C C . LYS A 1 118 ? 13.815 -0.818 -23.047 1.00 85.62 118 LYS A C 1
ATOM 931 O O . LYS A 1 118 ? 12.944 -0.773 -22.185 1.00 85.62 118 LYS A O 1
ATOM 936 N N . ALA A 1 119 ? 15.102 -0.681 -22.754 1.00 84.25 119 ALA A N 1
ATOM 937 C CA . ALA A 1 119 ? 15.597 -0.509 -21.392 1.00 84.25 119 ALA A CA 1
ATOM 938 C C . ALA A 1 119 ? 15.115 0.802 -20.743 1.00 84.25 119 ALA A C 1
ATOM 940 O O . ALA A 1 119 ? 14.717 0.830 -19.575 1.00 84.25 119 ALA A O 1
ATOM 941 N N . VAL A 1 120 ? 15.083 1.896 -21.515 1.00 87.62 120 VAL A N 1
ATOM 942 C CA . VAL A 1 120 ? 14.480 3.167 -21.078 1.00 87.62 120 VAL A CA 1
ATOM 943 C C . VAL A 1 120 ? 12.979 3.001 -20.835 1.00 87.62 120 VAL A C 1
ATOM 945 O O . VAL A 1 120 ? 12.455 3.556 -19.867 1.00 87.62 120 VAL A O 1
ATOM 948 N N . LYS A 1 121 ? 12.292 2.228 -21.683 1.00 90.31 121 LYS A N 1
ATOM 949 C CA . LYS A 1 121 ? 10.869 1.923 -21.522 1.00 90.31 121 LYS A CA 1
ATOM 950 C C . LYS A 1 121 ? 10.603 1.160 -20.221 1.00 90.31 121 LYS A C 1
ATOM 952 O O . LYS A 1 121 ? 9.785 1.631 -19.447 1.00 90.31 121 LYS A O 1
ATOM 957 N N . ILE A 1 122 ? 11.358 0.104 -19.909 1.00 89.06 122 ILE A N 1
ATOM 958 C CA . ILE A 1 122 ? 11.234 -0.641 -18.637 1.00 89.06 122 ILE A CA 1
ATOM 959 C C . ILE A 1 122 ? 11.354 0.294 -17.430 1.00 89.06 122 ILE A C 1
ATOM 961 O O . ILE A 1 122 ? 10.542 0.243 -16.511 1.00 89.06 122 ILE A O 1
ATOM 965 N N . CYS A 1 123 ? 12.344 1.193 -17.439 1.00 88.69 123 CYS A N 1
ATOM 966 C CA . CYS A 1 123 ? 12.524 2.154 -16.350 1.00 88.69 123 CYS A CA 1
ATOM 967 C C . CYS A 1 123 ? 11.321 3.099 -16.204 1.00 88.69 123 CYS A C 1
ATOM 969 O O . CYS A 1 123 ? 10.934 3.436 -15.086 1.00 88.69 123 CYS A O 1
ATOM 971 N N . ARG A 1 124 ? 10.758 3.560 -17.328 1.00 92.00 124 ARG A N 1
ATOM 972 C CA . ARG A 1 124 ? 9.594 4.452 -17.344 1.00 92.00 124 ARG A CA 1
ATOM 973 C C . ARG A 1 124 ? 8.340 3.727 -16.867 1.00 92.00 124 ARG A C 1
ATOM 975 O O . ARG A 1 124 ? 7.655 4.259 -15.998 1.00 92.00 124 ARG A O 1
ATOM 982 N N . ASP A 1 125 ? 8.089 2.541 -17.406 1.00 92.38 125 ASP A N 1
ATOM 983 C CA . ASP A 1 125 ? 6.919 1.721 -17.104 1.00 92.38 125 ASP A CA 1
ATOM 984 C C . ASP A 1 125 ? 6.934 1.324 -15.621 1.00 92.38 125 ASP A C 1
ATOM 986 O O . ASP A 1 125 ? 5.945 1.538 -14.931 1.00 92.38 125 ASP A O 1
ATOM 990 N N . LEU A 1 126 ? 8.088 0.920 -15.069 1.00 91.75 126 LEU A N 1
ATOM 991 C CA . LEU A 1 126 ? 8.231 0.627 -13.637 1.00 91.75 126 LEU A CA 1
ATOM 992 C C . LEU A 1 126 ? 7.809 1.807 -12.746 1.00 91.75 126 LEU A C 1
ATOM 994 O O . LEU A 1 126 ? 7.062 1.629 -11.785 1.00 91.75 126 LEU A O 1
ATOM 998 N N . VAL A 1 127 ? 8.296 3.016 -13.043 1.00 89.81 127 VAL A N 1
ATOM 999 C CA . VAL A 1 127 ? 7.967 4.212 -12.247 1.00 89.81 127 VAL A CA 1
ATOM 1000 C C . VAL A 1 127 ? 6.500 4.595 -12.423 1.00 89.81 127 VAL A C 1
ATOM 1002 O O . VAL A 1 127 ? 5.838 4.953 -11.447 1.00 89.81 127 VAL A O 1
ATOM 1005 N N . GLN A 1 128 ? 5.992 4.531 -13.653 1.00 92.94 128 GLN A N 1
ATOM 1006 C CA . GLN A 1 128 ? 4.610 4.871 -13.959 1.00 92.94 128 GLN A CA 1
ATOM 1007 C C . GLN A 1 128 ? 3.642 3.902 -13.275 1.00 92.94 128 GLN A C 1
ATOM 1009 O O . GLN A 1 128 ? 2.768 4.349 -12.537 1.00 92.94 128 GLN A O 1
ATOM 1014 N N . GLU A 1 129 ? 3.826 2.596 -13.448 1.00 91.25 129 GLU A N 1
ATOM 1015 C CA . GLU A 1 129 ? 2.943 1.573 -12.889 1.00 91.25 129 GLU A CA 1
ATOM 1016 C C . GLU A 1 129 ? 2.983 1.559 -11.358 1.00 91.25 129 GLU A C 1
ATOM 1018 O O . GLU A 1 129 ? 1.931 1.496 -10.716 1.00 91.25 129 GLU A O 1
ATOM 1023 N N . ALA A 1 130 ? 4.166 1.717 -10.748 1.00 88.88 130 ALA A N 1
ATOM 1024 C CA . ALA A 1 130 ? 4.274 1.856 -9.295 1.00 88.88 130 ALA A CA 1
ATOM 1025 C C . ALA A 1 130 ? 3.467 3.062 -8.783 1.00 88.88 130 ALA A C 1
ATOM 1027 O O . ALA A 1 130 ? 2.778 2.971 -7.766 1.00 88.88 130 ALA A O 1
ATOM 1028 N N . LYS A 1 131 ? 3.487 4.181 -9.516 1.00 87.88 131 LYS A N 1
ATOM 1029 C CA . LYS A 1 131 ? 2.731 5.386 -9.162 1.00 87.88 131 LYS A CA 1
ATOM 1030 C C . LYS A 1 131 ? 1.234 5.253 -9.425 1.00 87.88 131 LYS A C 1
ATOM 1032 O O . LYS A 1 131 ? 0.428 5.790 -8.668 1.00 87.88 131 LYS A O 1
ATOM 1037 N N . GLU A 1 132 ? 0.842 4.521 -10.459 1.00 91.38 132 GLU A N 1
ATOM 1038 C CA . GLU A 1 132 ? -0.558 4.205 -10.744 1.00 91.38 132 GLU A CA 1
ATOM 1039 C C . GLU A 1 132 ? -1.174 3.318 -9.659 1.00 91.38 132 GLU A C 1
ATOM 1041 O O . GLU A 1 132 ? -2.328 3.536 -9.286 1.00 91.38 132 GLU A O 1
ATOM 1046 N N . VAL A 1 133 ? -0.415 2.365 -9.099 1.00 90.38 133 VAL A N 1
ATOM 1047 C CA . VAL A 1 133 ? -0.826 1.642 -7.881 1.00 90.38 133 VAL A CA 1
ATOM 1048 C C . VAL A 1 133 ? -1.102 2.640 -6.755 1.00 90.38 133 VAL A C 1
ATOM 1050 O O . VAL A 1 133 ? -2.177 2.583 -6.152 1.00 90.38 133 VAL A O 1
ATOM 1053 N N . SER A 1 134 ? -0.207 3.612 -6.545 1.00 84.69 134 SER A N 1
ATOM 1054 C CA . SER A 1 134 ? -0.386 4.614 -5.493 1.00 84.69 134 SER A CA 1
ATOM 1055 C C . SER A 1 134 ? -1.619 5.503 -5.680 1.00 84.69 134 SER A C 1
ATOM 1057 O O . SER A 1 134 ? -2.395 5.723 -4.742 1.00 84.69 134 SER A O 1
ATOM 1059 N N . ILE A 1 135 ? -1.850 5.980 -6.905 1.00 85.31 135 ILE A N 1
ATOM 1060 C CA . ILE A 1 135 ? -3.007 6.816 -7.254 1.00 85.31 135 ILE A CA 1
ATOM 1061 C C . ILE A 1 135 ? -4.308 6.029 -7.091 1.00 85.31 135 ILE A C 1
ATOM 1063 O O . ILE A 1 135 ? -5.245 6.512 -6.456 1.00 85.31 135 ILE A O 1
ATOM 1067 N N . ARG A 1 136 ? -4.363 4.806 -7.628 1.00 86.88 136 ARG A N 1
ATOM 1068 C CA . ARG A 1 136 ? -5.544 3.937 -7.560 1.00 86.88 136 ARG A CA 1
ATOM 1069 C C . ARG A 1 136 ? -5.942 3.649 -6.118 1.00 86.88 136 ARG A C 1
ATOM 1071 O O . ARG A 1 136 ? -7.119 3.771 -5.781 1.00 86.88 136 ARG A O 1
ATOM 1078 N N . GLU A 1 137 ? -4.980 3.323 -5.259 1.00 83.38 137 GLU A N 1
ATOM 1079 C CA . GLU A 1 137 ? -5.266 3.102 -3.842 1.00 83.38 137 GLU A CA 1
ATOM 1080 C C . GLU A 1 137 ? -5.747 4.381 -3.150 1.00 83.38 137 GLU A C 1
ATOM 1082 O O . GLU A 1 137 ? -6.756 4.339 -2.446 1.00 83.38 137 GLU A O 1
ATOM 1087 N N . THR A 1 138 ? -5.120 5.528 -3.417 1.00 77.94 138 THR A N 1
ATOM 1088 C CA . THR A 1 138 ? -5.532 6.819 -2.834 1.00 77.94 138 THR A CA 1
ATOM 1089 C C . THR A 1 138 ? -6.948 7.225 -3.263 1.00 77.94 138 THR A C 1
ATOM 1091 O O . THR A 1 138 ? -7.771 7.575 -2.424 1.00 77.94 138 THR A O 1
ATOM 1094 N N . MET A 1 139 ? -7.299 7.102 -4.545 1.00 78.50 139 MET A N 1
ATOM 1095 C CA . MET A 1 139 ? -8.658 7.411 -5.018 1.00 78.50 139 MET A CA 1
ATOM 1096 C C . MET A 1 139 ? -9.705 6.475 -4.411 1.00 78.50 139 MET A C 1
ATOM 1098 O O . MET A 1 139 ? -10.825 6.868 -4.089 1.00 78.50 139 MET A O 1
ATOM 1102 N N . SER A 1 140 ? -9.338 5.207 -4.244 1.00 76.75 140 SER A N 1
ATOM 1103 C CA . SER A 1 140 ? -10.224 4.210 -3.656 1.00 76.75 140 SER A CA 1
ATOM 1104 C C . SER A 1 140 ? -10.414 4.389 -2.140 1.00 76.75 140 SER A C 1
ATOM 1106 O O . SER A 1 140 ? -11.312 3.774 -1.560 1.00 76.75 140 SER A O 1
ATOM 1108 N N . TRP A 1 141 ? -9.581 5.212 -1.499 1.00 73.19 141 TRP A N 1
ATOM 1109 C CA . TRP A 1 141 ? -9.718 5.637 -0.109 1.00 73.19 141 TRP A CA 1
ATOM 1110 C C . TRP A 1 141 ? -10.812 6.687 0.061 1.00 73.19 141 TRP A C 1
ATOM 1112 O O . TRP A 1 141 ? -11.672 6.516 0.923 1.00 73.19 141 TRP A O 1
ATOM 1122 N N . ASP A 1 142 ? -10.829 7.711 -0.792 1.00 71.00 142 ASP A N 1
ATOM 1123 C CA . ASP A 1 142 ? -11.823 8.788 -0.729 1.00 71.00 142 ASP A CA 1
ATOM 1124 C C . ASP A 1 142 ? -13.253 8.245 -0.838 1.00 71.00 142 ASP A C 1
ATOM 1126 O O . ASP A 1 142 ? -14.112 8.570 -0.016 1.00 71.00 142 ASP A O 1
ATOM 1130 N N . GLY A 1 143 ? -13.494 7.333 -1.787 1.00 74.75 143 GLY A N 1
ATOM 1131 C CA . GLY A 1 143 ? -14.816 6.723 -1.970 1.00 74.75 143 GLY A CA 1
ATOM 1132 C C . GLY A 1 143 ? -15.271 5.872 -0.778 1.00 74.75 143 GLY A C 1
ATOM 1133 O O . GLY A 1 143 ? -16.444 5.894 -0.403 1.00 74.75 143 GLY A O 1
ATOM 1134 N N . ASP A 1 144 ? -14.349 5.145 -0.144 1.00 72.44 144 ASP A N 1
ATOM 1135 C CA . ASP A 1 144 ? -14.661 4.339 1.040 1.00 72.44 144 ASP A CA 1
ATOM 1136 C C . ASP A 1 144 ? -14.935 5.209 2.274 1.00 72.44 144 ASP A C 1
ATOM 1138 O O . ASP A 1 144 ? -15.813 4.888 3.077 1.00 72.44 144 ASP A O 1
ATOM 1142 N N . LEU A 1 145 ? -14.201 6.313 2.424 1.00 70.44 145 LEU A N 1
ATOM 1143 C CA . LEU A 1 145 ? -14.365 7.243 3.537 1.00 70.44 145 LEU A CA 1
ATOM 1144 C C . LEU A 1 145 ? -15.697 7.994 3.422 1.00 70.44 145 LEU A C 1
ATOM 1146 O O . LEU A 1 145 ? -16.434 8.111 4.403 1.00 70.44 145 LEU A O 1
ATOM 1150 N N . GLU A 1 146 ? -16.065 8.400 2.206 1.00 78.19 146 GLU A N 1
ATOM 1151 C CA . GLU A 1 146 ? -17.371 8.987 1.913 1.00 78.19 146 GLU A CA 1
ATOM 1152 C C . GLU A 1 146 ? -18.518 7.997 2.193 1.00 78.19 146 GLU A C 1
ATOM 1154 O O . GLU A 1 146 ? -19.536 8.368 2.790 1.00 78.19 146 GLU A O 1
ATOM 1159 N N . ALA A 1 147 ? -18.354 6.722 1.822 1.00 79.19 147 ALA A N 1
ATOM 1160 C CA . ALA A 1 147 ? -19.333 5.675 2.110 1.00 79.19 147 ALA A CA 1
ATOM 1161 C C . ALA A 1 147 ? -19.501 5.439 3.622 1.00 79.19 147 ALA A C 1
ATOM 1163 O O . ALA A 1 147 ? -20.630 5.422 4.119 1.00 79.19 147 ALA A O 1
ATOM 1164 N N . ALA A 1 148 ? -18.397 5.336 4.368 1.00 71.81 148 ALA A N 1
ATOM 1165 C CA . ALA A 1 148 ? -18.422 5.171 5.821 1.00 71.81 148 ALA A CA 1
ATOM 1166 C C . ALA A 1 148 ? -19.072 6.376 6.528 1.00 71.81 148 ALA A C 1
ATOM 1168 O O . ALA A 1 148 ? -19.875 6.206 7.450 1.00 71.81 148 ALA A O 1
ATOM 1169 N N . MET A 1 149 ? -18.797 7.601 6.064 1.00 75.19 149 MET A N 1
ATOM 1170 C CA . MET A 1 149 ? -19.455 8.813 6.563 1.00 75.19 149 MET A CA 1
ATOM 1171 C C . MET A 1 149 ? -20.967 8.797 6.313 1.00 75.19 149 MET A C 1
ATOM 1173 O O . MET A 1 149 ? -21.745 9.129 7.211 1.00 75.19 149 MET A O 1
ATOM 1177 N N . LYS A 1 150 ? -21.405 8.383 5.119 1.00 80.12 150 LYS A N 1
ATOM 1178 C CA . LYS A 1 150 ? -22.832 8.253 4.784 1.00 80.12 150 LYS A CA 1
ATOM 1179 C C . LYS A 1 150 ? -23.534 7.214 5.662 1.00 80.12 150 LYS A C 1
ATOM 1181 O O . LYS A 1 150 ? -24.639 7.480 6.141 1.00 80.12 150 LYS A O 1
ATOM 1186 N N . GLU A 1 151 ? -22.904 6.066 5.920 1.00 74.94 151 GLU A N 1
ATOM 1187 C CA . GLU A 1 151 ? -23.446 5.054 6.837 1.00 74.94 151 GLU A CA 1
ATOM 1188 C C . GLU A 1 151 ? -23.566 5.577 8.271 1.00 74.94 151 GLU A C 1
ATOM 1190 O O . GLU A 1 151 ? -24.621 5.408 8.889 1.00 74.94 151 GLU A O 1
ATOM 1195 N N . MET A 1 152 ? -22.546 6.280 8.777 1.00 70.88 152 MET A N 1
ATOM 1196 C CA . MET A 1 152 ? -22.609 6.919 10.095 1.00 70.88 152 MET A CA 1
ATOM 1197 C C . MET A 1 152 ? -23.785 7.891 10.195 1.00 70.88 152 MET A C 1
ATOM 1199 O O . MET A 1 152 ? -24.591 7.775 11.115 1.00 70.88 152 MET A O 1
ATOM 1203 N N . ILE A 1 153 ? -23.945 8.802 9.227 1.00 75.31 153 ILE A N 1
ATOM 1204 C CA . ILE A 1 153 ? -25.060 9.764 9.211 1.00 75.31 153 ILE A CA 1
ATOM 1205 C C . ILE A 1 153 ? -26.411 9.038 9.239 1.00 75.31 153 ILE A C 1
ATOM 1207 O O . ILE A 1 153 ? -27.324 9.456 9.953 1.00 75.31 153 ILE A O 1
ATOM 1211 N N . LYS A 1 154 ? -26.548 7.940 8.486 1.00 76.62 154 LYS A N 1
ATOM 1212 C CA . LYS A 1 154 ? -27.777 7.140 8.449 1.00 76.62 154 LYS A CA 1
ATOM 1213 C C . LYS A 1 154 ? -28.074 6.482 9.800 1.00 76.62 154 LYS A C 1
ATOM 1215 O O . LYS A 1 154 ? -29.217 6.529 10.248 1.00 76.62 154 LYS A O 1
ATOM 1220 N N . MET A 1 155 ? -27.064 5.917 10.463 1.00 69.00 155 MET A N 1
ATOM 1221 C CA . MET A 1 155 ? -27.214 5.318 11.795 1.00 69.00 155 MET A CA 1
ATOM 1222 C C . MET A 1 155 ? -27.576 6.351 12.868 1.00 69.00 155 MET A C 1
ATOM 1224 O O . MET A 1 155 ? -28.353 6.042 13.769 1.00 69.00 155 MET A O 1
ATOM 1228 N N . THR A 1 156 ? -27.045 7.572 12.775 1.00 66.12 156 THR A N 1
ATOM 1229 C CA . THR A 1 156 ? -27.368 8.653 13.716 1.00 66.12 156 THR A CA 1
ATOM 1230 C C . THR A 1 156 ? -28.782 9.186 13.489 1.00 66.12 156 THR A C 1
ATOM 1232 O O . THR A 1 156 ? -29.504 9.429 14.451 1.00 66.12 156 THR A O 1
ATOM 1235 N N . LYS A 1 157 ? -29.219 9.307 12.226 1.00 62.84 157 LYS A N 1
ATOM 1236 C CA . LYS A 1 157 ? -30.577 9.759 11.882 1.00 62.84 157 LYS A CA 1
ATOM 1237 C C . LYS A 1 157 ? -31.667 8.732 12.187 1.00 62.84 157 LYS A C 1
ATOM 1239 O O . LYS A 1 157 ? -32.772 9.144 12.490 1.00 62.84 157 LYS A O 1
ATOM 1244 N N . SER A 1 158 ? -31.390 7.425 12.132 1.00 51.78 158 SER A N 1
ATOM 1245 C CA . SER A 1 158 ? -32.407 6.404 12.451 1.00 51.78 158 SER A CA 1
ATOM 1246 C C . SER A 1 158 ? -32.635 6.195 13.956 1.00 51.78 158 SER A C 1
ATOM 1248 O O . SER A 1 158 ? -33.456 5.359 14.326 1.00 51.78 158 SER A O 1
ATOM 1250 N N . LYS A 1 159 ? -31.860 6.869 14.815 1.00 46.47 159 LYS A N 1
ATOM 1251 C CA . LYS A 1 159 ? -32.004 6.849 16.280 1.00 46.47 159 LYS A CA 1
ATOM 1252 C C . LYS A 1 159 ? -32.621 8.140 16.843 1.00 46.47 159 LYS A C 1
ATOM 1254 O O . LYS A 1 159 ? -32.783 8.229 18.057 1.00 46.47 159 LYS A O 1
ATOM 1259 N N . SER A 1 160 ? -32.919 9.111 15.974 1.00 42.97 160 SER A N 1
ATOM 1260 C CA . SER A 1 160 ? -33.715 10.315 16.247 1.00 42.97 160 SER A CA 1
ATOM 1261 C C . SER A 1 160 ? -35.156 10.088 15.815 1.00 42.97 160 SER A C 1
ATOM 1263 O O . SER A 1 160 ? -36.002 10.840 16.341 1.00 42.97 160 SER A O 1
#

Foldseek 3Di:
DLVVLLVLLVVLLVVLVVVLVVLVVVLVVVLVVLLVVLLVVLCVVPPPVSVVVVVVSVVVSVVVNVVSCLLVVSVVSNVLSVVLSVVSVVLSVVLVVVVVVLVVVCVVHPDDPVSVVVNVVSSVCSNVVSVVSVVVSVVVVVVSNVVSVVVVVVVVVVVD

Sequence (160 aa):
MFEKAVLEAEKEARYYAIYQTVFRVTSFIIRAAVVFALYKGAMLALGDAAMKADSLTWIAAAGVLAATDKLFVVTKNWRRFTKARLEILLLIALAKIDWDEFESKWSNAEPAAEDVAKAVKICRDLVQEAKEVSIRETMSWDGDLEAAMKEMIKMTKSKS

pLDDT: mean 79.25, std 10.02, range [42.97, 93.0]

Secondary structure (DSSP, 8-state):
-HHHHHHHHHHHHHHHHHHHHHHHHHHHHHHHHHHHHHHHHHHHHHGGGGGG-HHHHHHHHHHHHHHHHHHHTHHHHHHHHHHHHHHHHHHHHHHHHHHHHHHHHHTTSPPPHHHHHHHHHHHHHHHHHHHHHHHHHHHHHHHHHHHHHHHHHHHHHTT-

Radius of gyration: 24.77 Å; chains: 1; bounding box: 62×23×74 Å